Protein AF-A0A383VQ24-F1 (afdb_monomer)

Nearest PDB structures (foldseek):
  3vat-assembly1_A  TM=1.001E+00  e=4.373E-08  Bos taurus
  4njq-assembly1_D  TM=9.611E-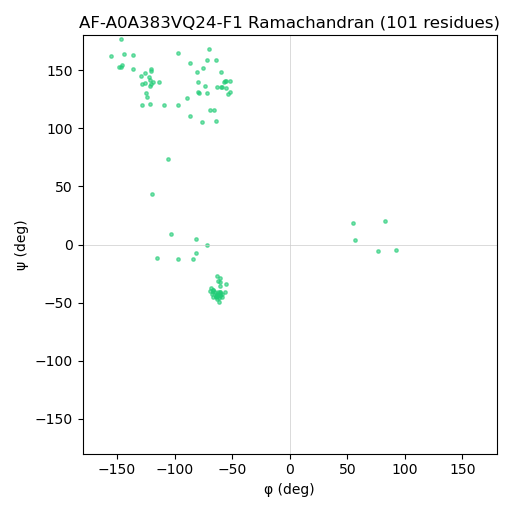01  e=6.654E-07  Pseudomonas aeruginosa PAO1
  4njq-assembly1_C  TM=9.622E-01  e=8.736E-07  Pseudomonas aeruginosa PAO1
  4oid-assembly1_A  TM=9.624E-01  e=2.425E-06  Pseudomonas aeruginosa PAO1
  4oiw-assembly1_A  TM=9.638E-01  e=4.180E-06  Pseudomonas aeruginosa PAO1

Structure (mmCIF, N/CA/C/O backbone):
data_AF-A0A383VQ24-F1
#
_entry.id   AF-A0A383VQ24-F1
#
loop_
_atom_site.group_PDB
_atom_site.id
_atom_site.type_symbol
_atom_site.label_atom_id
_atom_site.label_alt_id
_atom_site.label_comp_id
_atom_site.label_asym_id
_atom_site.label_entity_id
_atom_site.label_seq_id
_atom_site.pdbx_PDB_ins_code
_atom_site.Cartn_x
_atom_site.Cartn_y
_atom_site.Cartn_z
_atom_site.occupancy
_atom_site.B_iso_or_equiv
_atom_site.auth_seq_id
_atom_site.auth_comp_id
_atom_site.auth_asym_id
_atom_site.auth_atom_id
_atom_site.pdbx_PDB_model_num
ATOM 1 N N . MET A 1 1 ? -6.534 22.634 26.081 1.00 40.53 1 MET A N 1
ATOM 2 C CA . MET A 1 1 ? -5.087 22.364 26.203 1.00 40.53 1 MET A CA 1
ATOM 3 C C . MET A 1 1 ? -4.624 21.881 24.847 1.00 40.53 1 MET A C 1
ATOM 5 O O . MET A 1 1 ? -4.815 20.721 24.515 1.00 40.53 1 MET A O 1
ATOM 9 N N . GLU A 1 2 ? -4.174 22.813 24.019 1.00 39.50 2 GLU A N 1
ATOM 10 C CA . GLU A 1 2 ? -3.740 22.555 22.649 1.00 39.50 2 GLU A CA 1
ATOM 11 C C . GLU A 1 2 ? -2.263 22.154 22.718 1.00 39.50 2 GLU A C 1
ATOM 13 O O . GLU A 1 2 ? -1.420 22.949 23.129 1.00 39.50 2 GLU A O 1
ATOM 18 N N . ALA A 1 3 ? -1.961 20.885 22.444 1.00 44.25 3 ALA A N 1
ATOM 19 C CA . ALA A 1 3 ? -0.584 20.419 22.381 1.00 44.25 3 ALA A CA 1
ATOM 20 C C . ALA A 1 3 ? 0.015 20.903 21.057 1.00 44.25 3 ALA A C 1
ATOM 22 O O . ALA A 1 3 ? -0.312 20.385 19.990 1.00 44.25 3 ALA A O 1
ATOM 23 N N . THR A 1 4 ? 0.875 21.914 21.124 1.00 47.28 4 THR A N 1
ATOM 24 C CA . THR A 1 4 ? 1.719 22.332 20.008 1.00 47.28 4 THR A CA 1
ATOM 25 C C . THR A 1 4 ? 2.684 21.194 19.680 1.00 47.28 4 THR A C 1
ATOM 27 O O . THR A 1 4 ? 3.619 20.906 20.426 1.00 47.28 4 THR A O 1
ATOM 30 N N . ALA A 1 5 ? 2.445 20.496 18.569 1.00 55.91 5 ALA A N 1
ATOM 31 C CA . ALA A 1 5 ? 3.411 19.546 18.040 1.00 55.91 5 ALA A CA 1
ATOM 32 C C . ALA A 1 5 ? 4.658 20.329 17.600 1.00 55.91 5 ALA A C 1
ATOM 34 O O . ALA A 1 5 ? 4.583 21.178 16.711 1.00 55.91 5 ALA A O 1
ATOM 35 N N . ALA A 1 6 ? 5.793 20.078 18.255 1.00 50.16 6 ALA A N 1
ATOM 36 C CA . ALA A 1 6 ? 7.078 20.620 17.836 1.00 50.16 6 ALA A CA 1
ATOM 37 C C . ALA A 1 6 ? 7.373 20.194 16.389 1.00 50.16 6 ALA A C 1
ATOM 39 O O . ALA A 1 6 ? 7.102 19.052 16.009 1.00 50.16 6 ALA A O 1
ATOM 40 N N . ALA A 1 7 ? 7.922 21.109 15.585 1.00 58.62 7 ALA A N 1
ATOM 41 C CA . ALA A 1 7 ? 8.374 20.785 14.237 1.00 58.62 7 ALA A CA 1
ATOM 42 C C . ALA A 1 7 ? 9.369 19.609 14.301 1.00 58.62 7 ALA A C 1
ATOM 44 O O . ALA A 1 7 ? 10.243 19.613 15.175 1.00 58.62 7 ALA A O 1
ATOM 45 N N . PRO A 1 8 ? 9.245 18.595 13.426 1.00 64.19 8 PRO A N 1
ATOM 46 C CA . PRO A 1 8 ? 10.164 17.468 13.439 1.00 64.19 8 PRO A CA 1
ATOM 47 C C . PRO A 1 8 ? 11.593 17.971 13.208 1.00 64.19 8 PRO A C 1
ATOM 49 O O . PRO A 1 8 ? 11.829 18.821 12.347 1.00 64.19 8 PRO A O 1
ATOM 52 N N . ALA A 1 9 ? 12.541 17.457 13.994 1.00 70.69 9 ALA A N 1
ATOM 53 C CA . ALA A 1 9 ? 13.958 17.712 13.771 1.00 70.69 9 ALA A CA 1
ATOM 54 C C . ALA A 1 9 ? 14.340 17.296 12.340 1.00 70.69 9 ALA A C 1
ATOM 56 O O . ALA A 1 9 ? 13.842 16.291 11.829 1.00 70.69 9 ALA A O 1
ATOM 57 N N . ALA A 1 10 ? 15.201 18.080 11.685 1.00 76.12 10 ALA A N 1
ATOM 58 C CA . ALA A 1 10 ? 15.692 17.746 10.353 1.00 76.12 10 ALA A CA 1
ATOM 59 C C . ALA A 1 10 ? 16.398 16.380 10.377 1.00 76.12 10 ALA A C 1
ATOM 61 O O . ALA A 1 10 ? 17.185 16.113 11.286 1.00 76.12 10 ALA A O 1
ATOM 62 N N . PHE A 1 11 ? 16.116 15.533 9.382 1.00 80.31 11 PHE A N 1
ATOM 63 C CA . PHE A 1 11 ? 16.777 14.236 9.237 1.00 80.31 11 PHE A CA 1
ATOM 64 C C . PHE A 1 11 ? 18.297 14.410 9.180 1.00 80.31 11 PHE A C 1
ATOM 66 O O . PHE A 1 11 ? 18.804 15.320 8.515 1.00 80.31 11 PHE A O 1
ATOM 73 N N . SER A 1 12 ? 19.032 13.508 9.827 1.00 93.50 12 SER A N 1
ATOM 74 C CA . SER A 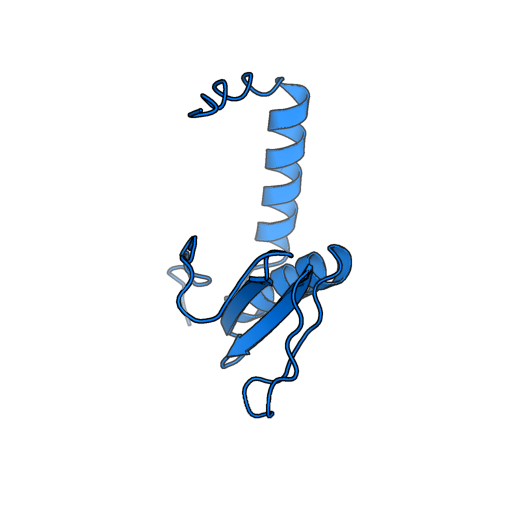1 12 ? 20.467 13.390 9.584 1.00 93.50 12 SER A CA 1
ATOM 75 C C . SER A 1 12 ? 20.727 12.959 8.137 1.00 93.50 12 SER A C 1
ATOM 77 O O . SER A 1 12 ? 19.867 12.383 7.463 1.00 93.50 12 SER A O 1
ATOM 79 N N . LYS A 1 13 ? 21.941 13.221 7.644 1.00 93.88 13 LYS A N 1
ATOM 80 C CA . LYS A 1 13 ? 22.344 12.817 6.291 1.00 93.88 13 LYS A CA 1
ATOM 81 C C . LYS A 1 13 ? 22.180 11.307 6.071 1.00 93.88 13 LYS A C 1
ATOM 83 O O . LYS A 1 13 ? 21.694 10.902 5.018 1.00 93.88 13 LYS A O 1
ATOM 88 N N . ASP A 1 14 ? 22.540 10.504 7.068 1.00 95.75 14 ASP A N 1
ATOM 89 C CA . ASP A 1 14 ? 22.491 9.043 6.979 1.00 95.75 14 ASP A CA 1
ATOM 90 C C . ASP A 1 14 ? 21.044 8.527 6.939 1.00 95.75 14 ASP A C 1
ATOM 92 O O . ASP A 1 14 ? 20.720 7.653 6.135 1.00 95.75 14 ASP A O 1
ATOM 96 N N . GLU A 1 15 ? 20.139 9.117 7.728 1.00 95.50 15 GLU A N 1
ATOM 97 C CA . GLU A 1 15 ? 18.706 8.796 7.673 1.00 95.50 15 GLU A CA 1
ATOM 98 C C . GLU A 1 15 ? 18.088 9.177 6.327 1.00 95.50 15 GLU A C 1
ATOM 100 O O . GLU A 1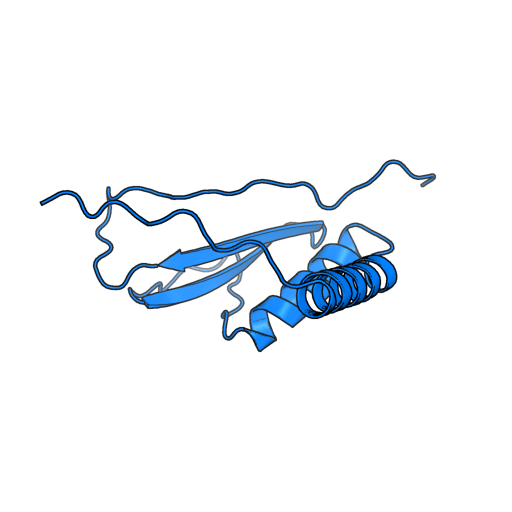 15 ? 17.344 8.388 5.741 1.00 95.50 15 GLU A O 1
ATOM 105 N N . ALA A 1 16 ? 18.411 10.367 5.813 1.00 95.50 16 ALA A N 1
ATOM 106 C CA . ALA A 1 16 ? 17.937 10.816 4.510 1.00 95.50 16 ALA A CA 1
ATOM 107 C C . ALA A 1 16 ? 18.419 9.879 3.391 1.00 95.50 16 ALA A C 1
ATOM 109 O O . ALA A 1 16 ? 17.634 9.491 2.523 1.00 95.50 16 ALA A O 1
ATOM 110 N N . GLN A 1 17 ? 19.685 9.454 3.443 1.00 96.94 17 GLN A N 1
ATOM 111 C CA . GLN A 1 17 ? 20.248 8.500 2.491 1.00 96.94 17 GLN A CA 1
ATOM 112 C C . GLN A 1 17 ? 19.563 7.131 2.588 1.00 96.94 17 GLN A C 1
ATOM 114 O O . GLN A 1 17 ? 19.195 6.567 1.560 1.00 96.94 17 GLN A O 1
ATOM 119 N N . ALA A 1 18 ? 19.321 6.617 3.796 1.00 97.44 18 ALA A N 1
ATOM 120 C CA . ALA A 1 18 ? 18.617 5.351 3.987 1.00 97.44 18 ALA A CA 1
ATOM 121 C C . ALA A 1 18 ? 17.186 5.387 3.419 1.00 97.44 18 ALA A C 1
ATOM 123 O O . ALA A 1 18 ? 16.752 4.433 2.774 1.00 97.44 18 ALA A O 1
ATOM 124 N N . LYS A 1 19 ? 16.459 6.499 3.600 1.00 96.38 19 LYS A N 1
ATOM 125 C CA . LYS A 1 19 ? 15.119 6.688 3.018 1.00 96.38 19 LYS A CA 1
ATOM 126 C C . LYS A 1 19 ? 15.144 6.777 1.496 1.00 96.38 19 LYS A C 1
ATOM 128 O O . LYS A 1 19 ? 14.266 6.213 0.850 1.00 96.38 19 LYS A O 1
ATOM 133 N N . ALA A 1 20 ? 16.143 7.448 0.926 1.00 97.75 20 ALA A N 1
ATOM 134 C CA . ALA A 1 20 ? 16.314 7.505 -0.521 1.00 97.75 20 ALA A CA 1
ATOM 135 C C . ALA A 1 20 ? 16.581 6.111 -1.113 1.00 97.75 20 ALA A C 1
ATOM 137 O O . ALA A 1 20 ? 15.978 5.759 -2.122 1.00 97.75 20 ALA A O 1
ATOM 138 N N . VAL A 1 21 ? 17.420 5.296 -0.466 1.00 98.25 21 VAL A N 1
ATOM 139 C CA . VAL A 1 21 ? 17.688 3.913 -0.898 1.00 98.25 21 VAL A CA 1
ATOM 140 C C . VAL A 1 21 ? 16.420 3.053 -0.834 1.00 98.25 21 VAL A C 1
ATOM 142 O O . VAL A 1 21 ? 16.080 2.421 -1.828 1.00 98.25 21 VAL A O 1
ATOM 145 N N . ASP A 1 22 ? 15.656 3.105 0.262 1.00 97.94 22 ASP A N 1
ATOM 146 C CA . ASP A 1 22 ? 14.385 2.365 0.377 1.00 97.94 22 ASP A CA 1
ATOM 147 C C . ASP A 1 22 ? 13.346 2.787 -0.684 1.00 97.94 22 ASP A C 1
ATOM 149 O O . ASP A 1 22 ? 12.590 1.958 -1.205 1.00 97.94 22 ASP A O 1
ATOM 153 N N . MET A 1 23 ? 13.322 4.076 -1.041 1.00 97.56 23 MET A N 1
ATOM 154 C CA . MET A 1 23 ? 12.490 4.588 -2.131 1.00 97.56 23 MET A CA 1
ATOM 155 C C . MET A 1 23 ? 12.945 4.055 -3.495 1.00 97.56 23 MET A C 1
ATOM 157 O O . MET A 1 23 ? 12.099 3.693 -4.314 1.00 97.56 23 MET A O 1
ATOM 161 N N . LEU A 1 24 ? 14.254 3.978 -3.749 1.00 98.38 24 LEU A N 1
ATOM 162 C CA . LEU A 1 24 ? 14.783 3.373 -4.974 1.00 98.38 24 LEU A CA 1
ATOM 163 C C . LEU A 1 24 ? 14.411 1.891 -5.063 1.00 98.38 24 LEU A C 1
ATOM 165 O O . LEU A 1 24 ? 13.986 1.446 -6.126 1.00 98.38 24 LEU A O 1
ATOM 169 N N . ASP A 1 25 ? 14.481 1.151 -3.955 1.00 98.38 25 ASP A N 1
ATOM 170 C CA . ASP A 1 25 ? 14.052 -0.250 -3.903 1.00 98.38 25 ASP A CA 1
ATOM 171 C C . ASP A 1 25 ? 12.563 -0.396 -4.248 1.00 98.38 25 ASP A C 1
ATOM 173 O O . ASP A 1 25 ? 12.185 -1.285 -5.013 1.00 98.38 25 ASP A O 1
ATOM 177 N N . PHE A 1 26 ? 11.714 0.511 -3.750 1.00 98.38 26 PHE A N 1
ATOM 178 C CA . PHE A 1 26 ? 10.292 0.537 -4.103 1.00 98.38 26 PHE A CA 1
ATOM 179 C C . PHE A 1 26 ? 10.087 0.778 -5.601 1.00 98.38 26 PHE A C 1
ATOM 181 O O . PHE A 1 26 ? 9.343 0.043 -6.247 1.00 98.38 26 PHE A O 1
ATOM 188 N N . ILE A 1 27 ? 10.750 1.793 -6.163 1.00 97.88 27 ILE A N 1
ATOM 189 C CA . ILE A 1 27 ? 10.617 2.165 -7.578 1.00 97.88 27 ILE A CA 1
ATOM 190 C C . ILE A 1 27 ? 11.108 1.033 -8.486 1.00 97.88 27 ILE A C 1
ATOM 192 O O . ILE A 1 27 ? 10.419 0.678 -9.442 1.00 97.88 27 ILE A O 1
ATOM 196 N N . ASN A 1 28 ? 12.247 0.419 -8.159 1.00 98.00 28 ASN A N 1
ATOM 197 C CA . ASN A 1 28 ? 12.817 -0.694 -8.920 1.00 98.00 28 ASN A CA 1
ATOM 198 C C . ASN A 1 28 ? 11.901 -1.926 -8.934 1.00 98.00 28 ASN A C 1
ATOM 200 O O . ASN A 1 28 ? 11.875 -2.655 -9.922 1.00 98.00 28 ASN A O 1
ATOM 204 N N . ALA A 1 29 ? 11.120 -2.143 -7.874 1.00 98.06 29 ALA A N 1
ATOM 205 C CA . ALA A 1 29 ? 10.110 -3.197 -7.812 1.00 98.06 29 ALA A CA 1
ATOM 206 C C . ALA A 1 29 ? 8.776 -2.827 -8.498 1.00 98.06 29 ALA A C 1
ATOM 208 O O . ALA A 1 29 ? 7.910 -3.686 -8.636 1.00 98.06 29 ALA A O 1
ATOM 209 N N . SER A 1 30 ? 8.592 -1.575 -8.940 1.00 97.31 30 SER A N 1
ATOM 210 C CA . SER A 1 30 ? 7.290 -0.992 -9.308 1.00 97.31 30 SER A CA 1
ATOM 211 C C . SER A 1 30 ? 7.200 -0.522 -10.768 1.00 97.31 30 SER A C 1
ATOM 213 O O . SER A 1 30 ? 6.640 0.531 -11.058 1.00 97.31 30 SER A O 1
ATOM 215 N N . TRP A 1 31 ? 7.704 -1.300 -11.730 1.00 95.06 31 TRP A N 1
ATOM 216 C CA . TRP A 1 31 ? 7.778 -0.886 -13.148 1.00 95.06 31 TRP A CA 1
ATOM 217 C C . TRP A 1 31 ? 6.430 -0.831 -13.904 1.00 95.06 31 TRP A C 1
ATOM 219 O O . TRP A 1 31 ? 6.384 -0.478 -15.080 1.00 95.06 31 TRP A O 1
ATOM 229 N N . THR A 1 32 ? 5.314 -1.168 -13.252 1.00 97.38 32 THR A N 1
ATOM 230 C CA . THR A 1 32 ? 3.941 -0.939 -13.749 1.00 97.38 32 THR A CA 1
ATOM 231 C C . THR A 1 32 ? 3.030 -0.577 -12.567 1.00 97.38 32 THR A C 1
ATOM 233 O O . THR A 1 32 ? 3.367 -0.946 -11.437 1.00 97.38 32 THR A O 1
ATOM 236 N N . PRO A 1 33 ? 1.826 -0.014 -12.795 1.00 97.81 33 PRO A N 1
ATOM 237 C CA . PRO A 1 33 ? 0.861 0.226 -11.716 1.00 97.81 33 PRO A CA 1
ATOM 238 C C . PRO A 1 33 ? 0.509 -1.039 -10.915 1.00 97.81 33 PRO A C 1
ATOM 240 O O . PRO A 1 33 ? 0.304 -0.974 -9.706 1.00 97.81 33 PRO A O 1
ATOM 243 N N . TYR A 1 34 ? 0.475 -2.203 -11.574 1.00 98.12 34 TYR A N 1
ATOM 244 C CA . TYR A 1 34 ? 0.197 -3.489 -10.928 1.00 98.12 34 TYR A CA 1
ATOM 245 C C . TYR A 1 34 ? 1.320 -3.914 -9.978 1.00 98.12 34 TYR A C 1
ATOM 247 O O . TYR A 1 34 ? 1.065 -4.358 -8.861 1.00 98.12 34 TYR A O 1
ATOM 255 N N . HIS A 1 35 ? 2.569 -3.734 -10.411 1.00 98.44 35 HIS A N 1
ATOM 256 C CA . HIS A 1 35 ? 3.750 -4.026 -9.599 1.00 98.44 35 HIS A CA 1
ATOM 257 C C . HIS A 1 35 ? 3.878 -3.038 -8.427 1.00 98.44 35 HIS A C 1
ATOM 259 O O . HIS A 1 35 ? 4.156 -3.462 -7.310 1.00 98.44 35 HIS A O 1
ATOM 265 N N . ALA A 1 36 ? 3.543 -1.758 -8.637 1.00 98.38 36 ALA A N 1
ATOM 266 C CA . ALA A 1 36 ? 3.476 -0.760 -7.569 1.00 98.38 36 ALA A CA 1
ATOM 267 C C . ALA A 1 36 ? 2.477 -1.147 -6.467 1.00 98.38 36 ALA A C 1
ATOM 269 O O . ALA A 1 36 ? 2.791 -1.088 -5.278 1.00 98.38 36 ALA A O 1
ATOM 270 N N . VAL A 1 37 ? 1.276 -1.600 -6.845 1.00 98.56 37 VAL A N 1
ATOM 271 C CA . VAL A 1 37 ? 0.279 -2.094 -5.884 1.00 98.56 37 VAL A CA 1
ATOM 272 C C . VAL A 1 37 ? 0.736 -3.380 -5.200 1.00 98.56 37 VAL A C 1
ATOM 274 O O . VAL A 1 37 ? 0.508 -3.530 -3.999 1.00 98.56 37 VAL A O 1
ATOM 277 N N . ALA A 1 38 ? 1.383 -4.300 -5.918 1.00 98.50 38 ALA A N 1
ATOM 278 C CA . ALA A 1 38 ? 1.894 -5.542 -5.341 1.00 98.50 38 ALA A CA 1
ATOM 279 C C . ALA A 1 38 ? 2.991 -5.286 -4.290 1.00 98.50 38 ALA A C 1
ATOM 281 O O . ALA A 1 38 ? 2.933 -5.841 -3.187 1.00 98.50 38 ALA A O 1
ATOM 282 N N . GLU A 1 39 ? 3.944 -4.400 -4.586 1.00 98.56 39 GLU A N 1
ATOM 283 C CA . GLU A 1 39 ? 5.003 -4.017 -3.648 1.00 98.56 39 GLU A CA 1
ATOM 284 C C . GLU A 1 39 ? 4.429 -3.252 -2.446 1.00 98.56 39 GLU A C 1
ATOM 286 O O . GLU A 1 39 ? 4.719 -3.589 -1.295 1.00 98.56 39 GLU A O 1
ATOM 291 N N . ALA A 1 40 ? 3.526 -2.292 -2.676 1.00 98.44 40 ALA A N 1
ATOM 292 C CA . ALA A 1 40 ? 2.840 -1.578 -1.598 1.00 98.44 40 ALA A CA 1
ATOM 293 C C . ALA A 1 40 ? 2.050 -2.533 -0.687 1.00 98.44 40 ALA A C 1
ATOM 295 O O . ALA A 1 40 ? 2.135 -2.433 0.537 1.00 98.44 40 ALA A O 1
ATOM 296 N N . SER A 1 41 ? 1.341 -3.507 -1.264 1.00 98.50 41 SER A N 1
ATOM 297 C CA . SER A 1 41 ? 0.618 -4.544 -0.515 1.00 98.50 41 SER A CA 1
ATOM 298 C C . SER A 1 41 ? 1.568 -5.378 0.345 1.00 98.50 41 SER A C 1
ATOM 300 O O . SER A 1 41 ? 1.288 -5.628 1.516 1.00 98.50 41 SER A O 1
ATOM 302 N N . THR A 1 42 ? 2.724 -5.763 -0.201 1.00 98.44 42 THR A N 1
ATOM 303 C CA . THR A 1 42 ? 3.757 -6.515 0.526 1.00 98.44 42 THR A CA 1
ATOM 304 C C . THR A 1 42 ? 4.290 -5.724 1.717 1.00 98.44 42 THR A C 1
ATOM 306 O O . THR A 1 42 ? 4.378 -6.256 2.827 1.00 98.44 42 THR A O 1
ATOM 309 N N . ARG A 1 43 ? 4.598 -4.438 1.527 1.00 98.56 43 ARG A N 1
ATOM 310 C CA . ARG A 1 43 ? 5.056 -3.551 2.606 1.00 98.56 43 ARG A CA 1
ATOM 311 C C . ARG A 1 43 ? 3.977 -3.332 3.670 1.00 98.56 43 ARG A C 1
ATOM 313 O O . ARG A 1 43 ? 4.286 -3.384 4.858 1.00 98.56 43 ARG A O 1
ATOM 320 N N . LEU A 1 44 ? 2.715 -3.167 3.272 1.00 98.62 44 LEU A N 1
ATOM 321 C CA . LEU A 1 44 ? 1.582 -3.038 4.196 1.00 98.62 44 LEU A CA 1
ATOM 322 C C . LEU A 1 44 ? 1.382 -4.303 5.038 1.00 98.62 44 LEU A C 1
ATOM 324 O O . LEU A 1 44 ? 1.236 -4.204 6.257 1.00 98.62 44 LEU A O 1
ATOM 328 N N . MET A 1 45 ? 1.446 -5.488 4.426 1.00 98.44 45 MET A N 1
ATOM 329 C CA . MET A 1 45 ? 1.380 -6.759 5.155 1.00 98.44 45 MET A CA 1
ATOM 330 C C . MET A 1 45 ? 2.530 -6.890 6.163 1.00 98.44 45 MET A C 1
ATOM 332 O O . MET A 1 45 ? 2.286 -7.219 7.323 1.00 98.44 45 MET A O 1
ATOM 336 N N . LYS A 1 46 ? 3.767 -6.545 5.772 1.00 98.31 46 LYS A N 1
ATOM 337 C CA . LYS A 1 46 ? 4.925 -6.502 6.689 1.00 98.31 46 LYS A CA 1
ATOM 338 C C . LYS A 1 46 ? 4.729 -5.506 7.842 1.00 98.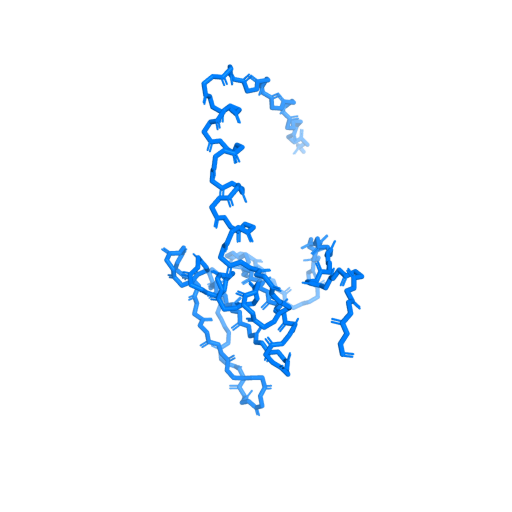31 46 LYS A C 1
ATOM 340 O O . LYS A 1 46 ? 5.198 -5.756 8.947 1.00 98.31 46 LYS A O 1
ATOM 345 N N . ALA A 1 47 ? 4.005 -4.408 7.615 1.00 98.12 47 ALA A N 1
ATOM 346 C CA . ALA A 1 47 ? 3.654 -3.411 8.631 1.00 98.12 47 ALA A CA 1
ATOM 347 C C . ALA A 1 47 ? 2.439 -3.799 9.511 1.00 98.12 47 ALA A C 1
ATOM 349 O O . ALA A 1 47 ? 1.991 -3.003 10.350 1.00 98.12 47 ALA A O 1
ATOM 350 N N . GLY A 1 48 ? 1.900 -5.011 9.331 1.00 98.19 48 GLY A N 1
ATOM 351 C CA . GLY A 1 48 ? 0.795 -5.558 10.117 1.00 98.19 48 GLY A 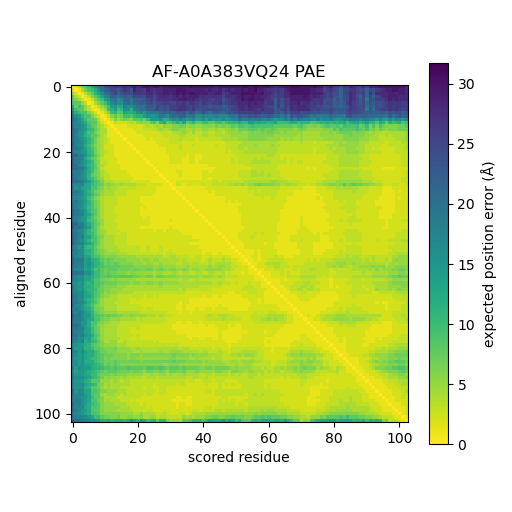CA 1
ATOM 352 C C . GLY A 1 48 ? -0.594 -5.120 9.652 1.00 98.19 48 GLY A C 1
ATOM 353 O O . GLY A 1 48 ? -1.535 -5.166 10.442 1.00 98.19 48 GLY A O 1
ATOM 354 N N . PHE A 1 49 ? -0.741 -4.662 8.407 1.00 98.50 49 PHE A N 1
ATOM 355 C CA . PHE A 1 49 ? -2.059 -4.428 7.823 1.00 98.50 49 PHE A CA 1
ATOM 356 C C . PHE A 1 49 ? -2.684 -5.741 7.349 1.00 98.50 49 PHE A C 1
ATOM 358 O O . PHE A 1 49 ? -2.030 -6.580 6.731 1.00 98.50 49 PHE A O 1
ATOM 365 N N . GLN A 1 50 ? -3.984 -5.883 7.583 1.00 98.06 50 GLN A N 1
ATOM 366 C CA . GLN A 1 50 ? -4.780 -6.996 7.089 1.00 98.06 50 GLN A CA 1
ATOM 367 C C . GLN A 1 50 ? -5.357 -6.669 5.705 1.00 98.06 50 GLN A C 1
ATOM 369 O O . GLN A 1 50 ? -6.049 -5.663 5.539 1.00 98.06 50 GLN A O 1
ATOM 374 N N . HIS A 1 51 ? -5.120 -7.543 4.724 1.00 97.69 51 HIS A N 1
ATOM 375 C CA . HIS A 1 51 ? -5.800 -7.460 3.432 1.00 97.69 51 HIS A CA 1
ATOM 376 C C . HIS A 1 51 ? -7.272 -7.865 3.591 1.00 97.69 51 HIS A C 1
ATOM 378 O O . HIS A 1 51 ? -7.571 -8.912 4.172 1.00 97.69 51 HIS A O 1
ATOM 384 N N . ILE A 1 52 ? -8.186 -7.044 3.080 1.00 97.94 52 ILE A N 1
ATOM 385 C CA . ILE A 1 52 ? -9.627 -7.314 3.062 1.00 97.94 52 ILE A CA 1
ATOM 386 C C . ILE A 1 52 ? -10.142 -7.277 1.624 1.00 97.94 52 ILE A C 1
ATOM 388 O O . ILE A 1 52 ? -9.680 -6.475 0.811 1.00 97.94 52 ILE 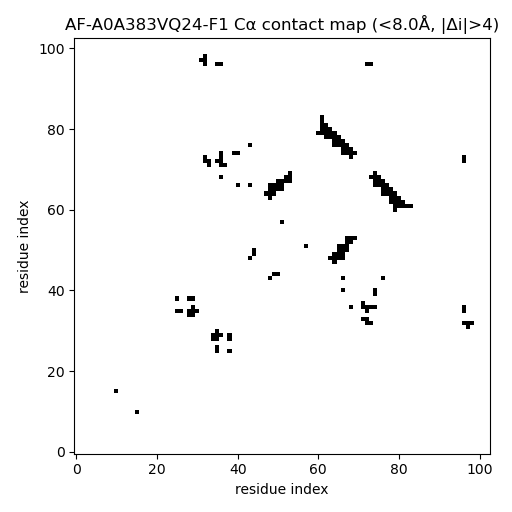A O 1
ATOM 392 N N . ALA A 1 53 ? -11.105 -8.142 1.298 1.00 96.06 53 ALA A N 1
ATOM 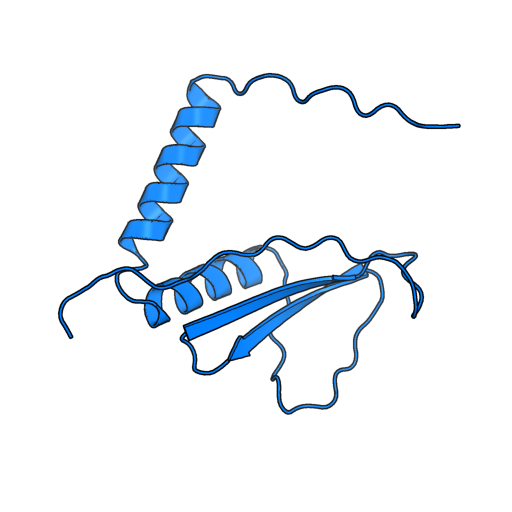393 C CA . ALA A 1 53 ? -11.719 -8.126 -0.020 1.00 96.06 53 ALA A CA 1
ATOM 394 C C . ALA A 1 53 ? -12.765 -7.012 -0.092 1.00 96.06 53 ALA A C 1
ATOM 396 O O . ALA A 1 53 ? -13.634 -6.883 0.770 1.00 96.06 53 ALA A O 1
ATOM 397 N N . GLU A 1 54 ? -12.706 -6.215 -1.150 1.00 95.50 54 GLU A N 1
ATOM 398 C CA . GLU A 1 54 ? -13.597 -5.069 -1.320 1.00 95.50 54 GLU A CA 1
ATOM 399 C C . GLU A 1 54 ? -15.082 -5.453 -1.436 1.00 95.50 54 GLU A C 1
ATOM 401 O O . GLU A 1 54 ? -15.959 -4.671 -1.086 1.00 95.50 54 GLU A O 1
ATOM 406 N N . LYS A 1 55 ? -15.365 -6.664 -1.924 1.00 95.19 55 LYS A N 1
ATOM 407 C CA . LYS A 1 55 ? -16.729 -7.166 -2.138 1.00 95.19 55 LYS A CA 1
ATOM 408 C C . LYS A 1 55 ? -17.362 -7.775 -0.884 1.00 95.19 55 LYS A C 1
ATOM 410 O O . LYS A 1 55 ? -18.562 -8.038 -0.891 1.00 95.19 55 LYS A O 1
ATOM 415 N N . ASP A 1 56 ? -16.574 -8.015 0.159 1.00 95.62 56 ASP A N 1
ATOM 416 C CA . ASP A 1 56 ? -17.048 -8.686 1.364 1.00 95.62 56 ASP A CA 1
ATOM 417 C C . ASP A 1 56 ? -17.665 -7.693 2.351 1.00 95.62 56 ASP A C 1
ATOM 419 O O . ASP A 1 56 ? -17.311 -6.515 2.398 1.00 95.62 56 ASP A O 1
ATOM 423 N N . ALA A 1 57 ? -18.549 -8.186 3.219 1.00 96.12 57 ALA A N 1
ATOM 424 C CA . ALA A 1 57 ? -18.999 -7.414 4.370 1.00 96.12 57 ALA A CA 1
ATOM 425 C C . ALA A 1 57 ? -17.847 -7.250 5.377 1.00 96.12 57 ALA A C 1
ATOM 427 O O . ALA A 1 57 ? -17.368 -8.223 5.969 1.00 96.12 57 ALA A O 1
ATOM 428 N N . TRP A 1 58 ? -17.402 -6.013 5.591 1.00 96.62 58 TRP A N 1
ATOM 429 C CA . TRP A 1 58 ? -16.249 -5.738 6.444 1.00 96.62 58 TRP A CA 1
ATOM 430 C C . TRP A 1 58 ? -16.594 -5.792 7.936 1.00 96.62 58 TRP A C 1
ATOM 432 O O . TRP A 1 58 ? -17.511 -5.127 8.413 1.00 96.62 58 TRP A O 1
ATOM 442 N N . LYS A 1 59 ? -15.791 -6.540 8.702 1.00 94.12 59 LYS A N 1
ATOM 443 C CA . LYS A 1 59 ? -15.834 -6.585 10.174 1.00 94.12 59 LYS A CA 1
ATOM 444 C C . LYS A 1 59 ? -14.651 -5.812 10.753 1.00 94.12 59 LYS A C 1
ATOM 446 O O . LYS A 1 59 ? -13.670 -6.399 11.209 1.00 94.12 59 LYS A O 1
ATOM 451 N N . LEU A 1 60 ? -14.734 -4.488 10.677 1.00 95.00 60 LEU A N 1
ATOM 452 C CA . LEU A 1 60 ? -13.675 -3.578 11.111 1.00 95.00 60 LEU A CA 1
ATOM 453 C C . LEU A 1 60 ? -13.691 -3.370 12.632 1.00 95.00 60 LEU A C 1
ATOM 455 O O . LEU A 1 60 ? -14.752 -3.397 13.255 1.00 95.00 60 LEU A O 1
ATOM 459 N N . LYS A 1 61 ? -12.518 -3.140 13.231 1.00 94.94 61 LYS A N 1
ATOM 460 C CA . LYS A 1 61 ? -12.369 -2.883 14.671 1.00 94.94 61 LYS A CA 1
ATOM 461 C C . LYS A 1 61 ? -11.546 -1.615 14.935 1.00 94.94 61 LYS A C 1
ATOM 463 O O . LYS A 1 61 ? -10.583 -1.375 14.201 1.00 94.94 61 LYS A O 1
ATOM 468 N N . PRO A 1 62 ? -11.859 -0.841 15.992 1.00 95.56 62 PRO A N 1
ATOM 469 C CA . PRO A 1 62 ? -10.954 0.185 16.507 1.00 95.56 62 PRO A CA 1
ATOM 470 C C . PRO A 1 62 ? -9.557 -0.385 16.774 1.00 95.56 62 PRO A C 1
ATOM 472 O O . PRO A 1 62 ? -9.416 -1.534 17.193 1.00 95.56 62 PRO A O 1
ATOM 475 N N . GLY A 1 63 ? -8.523 0.391 16.454 1.00 95.75 63 GLY A N 1
ATOM 476 C CA . GLY A 1 63 ? -7.125 -0.048 16.492 1.00 95.75 63 GLY A CA 1
ATOM 477 C C . GLY A 1 63 ? -6.690 -0.932 15.315 1.00 95.75 63 GLY A C 1
ATOM 478 O O . GLY A 1 63 ? -5.508 -1.257 15.211 1.00 95.75 63 GLY A O 1
ATOM 479 N N . GLY A 1 64 ? -7.608 -1.329 14.429 1.00 96.94 64 GLY A N 1
ATOM 480 C CA . GLY A 1 64 ? -7.308 -2.182 13.282 1.00 96.94 64 GLY A CA 1
ATOM 481 C C . GLY A 1 64 ? -6.582 -1.451 12.148 1.00 96.94 64 GLY A C 1
ATOM 482 O O . GLY A 1 64 ? -6.749 -0.245 11.948 1.00 96.94 64 GLY A O 1
ATOM 483 N N . LYS A 1 65 ? -5.788 -2.207 11.384 1.00 98.31 65 LYS A N 1
ATOM 484 C CA . LYS A 1 65 ? -5.061 -1.752 10.192 1.00 98.31 65 LYS A CA 1
ATOM 485 C C . LYS A 1 65 ? -5.498 -2.598 9.005 1.00 98.31 65 LYS A C 1
ATOM 487 O O . LYS A 1 65 ? -5.327 -3.816 9.039 1.00 98.31 65 LYS A O 1
ATOM 492 N N . TYR A 1 66 ? -6.044 -1.975 7.971 1.00 98.50 66 TYR A N 1
ATOM 493 C CA . TYR A 1 66 ? -6.640 -2.689 6.846 1.00 98.50 66 TYR A CA 1
ATOM 494 C C . TYR A 1 66 ? -6.239 -2.066 5.518 1.00 98.50 66 TYR A C 1
ATOM 496 O O . TYR A 1 66 ? -5.994 -0.862 5.431 1.00 98.50 66 TYR A O 1
ATOM 504 N N . PHE A 1 67 ? -6.194 -2.878 4.471 1.00 98.56 67 PHE A N 1
ATOM 505 C CA . PHE A 1 67 ? -6.082 -2.380 3.109 1.00 98.56 67 PHE A CA 1
ATOM 506 C C . PHE A 1 67 ? -6.849 -3.271 2.139 1.00 98.56 67 PHE A C 1
ATOM 508 O O . PHE A 1 67 ? -7.028 -4.464 2.382 1.00 98.56 67 PHE A O 1
ATOM 515 N N . PHE A 1 68 ? -7.275 -2.693 1.026 1.00 98.38 68 PHE A N 1
ATOM 516 C CA . PHE A 1 68 ? -7.829 -3.425 -0.105 1.00 98.38 68 PHE A CA 1
ATOM 517 C C . PHE A 1 68 ? -7.246 -2.885 -1.408 1.00 98.38 68 PHE A C 1
ATOM 519 O O . PHE A 1 68 ? -6.683 -1.786 -1.461 1.00 98.38 68 PHE A O 1
ATOM 526 N N . THR A 1 69 ? -7.391 -3.668 -2.471 1.00 98.19 69 THR A N 1
ATOM 527 C CA . THR A 1 69 ? -7.007 -3.266 -3.824 1.00 98.19 69 THR A CA 1
ATOM 528 C C . THR A 1 69 ? -8.216 -3.305 -4.748 1.00 98.19 69 THR A C 1
ATOM 530 O O . THR A 1 69 ? -9.129 -4.112 -4.566 1.00 98.19 69 THR A O 1
ATOM 533 N N . ARG A 1 70 ? -8.220 -2.435 -5.759 1.00 97.38 70 ARG A N 1
ATOM 534 C CA . ARG A 1 70 ? -9.218 -2.425 -6.833 1.00 97.38 70 ARG A CA 1
ATOM 535 C C . ARG A 1 70 ? -8.506 -2.511 -8.174 1.00 97.38 70 ARG A C 1
ATOM 537 O O . ARG A 1 70 ? -7.545 -1.783 -8.421 1.00 97.38 70 ARG A O 1
ATOM 544 N N . ASN A 1 71 ? -8.965 -3.434 -9.021 1.00 96.06 71 ASN A N 1
ATOM 545 C CA . ASN A 1 71 ? -8.383 -3.719 -10.339 1.00 96.06 71 ASN A CA 1
ATOM 546 C C . ASN A 1 71 ? -6.874 -4.051 -10.314 1.00 96.06 71 ASN A C 1
ATOM 548 O O . ASN A 1 71 ? -6.190 -3.911 -11.322 1.00 96.06 71 ASN A O 1
ATOM 552 N N . MET A 1 72 ? -6.332 -4.425 -9.148 1.00 94.88 72 MET A N 1
ATOM 553 C CA . MET A 1 72 ? -4.894 -4.624 -8.908 1.00 94.88 72 MET A CA 1
ATOM 554 C C . MET A 1 72 ? -4.003 -3.404 -9.220 1.00 94.88 72 MET A C 1
ATOM 556 O O . MET A 1 72 ? -2.790 -3.510 -9.108 1.00 94.88 72 MET A O 1
ATOM 560 N N . SER A 1 73 ? -4.571 -2.255 -9.594 1.00 96.94 73 SER A N 1
ATOM 561 C CA . SER A 1 73 ? -3.845 -1.039 -9.987 1.00 96.94 73 SER A CA 1
ATOM 562 C C . SER A 1 73 ? -4.080 0.132 -9.031 1.00 96.94 73 SER A C 1
ATOM 564 O O . SER A 1 73 ? -3.355 1.120 -9.084 1.00 96.94 73 SER A O 1
ATOM 566 N N . THR A 1 74 ? -5.060 0.020 -8.134 1.00 98.25 74 THR A N 1
ATOM 567 C CA . THR A 1 74 ? -5.327 0.976 -7.054 1.00 98.25 74 THR A CA 1
ATOM 568 C C . THR A 1 74 ? -5.255 0.266 -5.710 1.00 98.25 74 THR A C 1
ATOM 570 O O . THR A 1 74 ? -5.739 -0.859 -5.571 1.00 98.25 74 THR A O 1
ATOM 573 N N . ILE A 1 75 ? -4.694 0.945 -4.711 1.00 98.44 75 ILE A N 1
ATOM 574 C CA . ILE A 1 75 ? -4.604 0.469 -3.332 1.00 98.44 75 ILE A CA 1
ATOM 575 C C . ILE A 1 75 ? -5.138 1.531 -2.375 1.00 98.44 75 ILE A C 1
ATOM 577 O O . ILE A 1 75 ? -4.865 2.718 -2.540 1.00 98.44 75 ILE A O 1
ATOM 581 N N . VAL A 1 76 ? -5.902 1.097 -1.376 1.00 98.38 76 VAL A N 1
ATOM 582 C CA . VAL A 1 76 ? -6.399 1.947 -0.292 1.00 98.38 76 VAL A CA 1
ATOM 583 C C . VAL A 1 76 ? -6.037 1.277 1.022 1.00 98.38 76 VAL A C 1
ATOM 585 O O . VAL A 1 76 ? -6.458 0.151 1.281 1.00 98.38 76 VAL A O 1
ATOM 588 N N . ALA A 1 77 ? -5.261 1.972 1.849 1.00 98.38 77 ALA A N 1
ATOM 589 C CA . ALA A 1 77 ? -4.859 1.516 3.173 1.00 98.38 77 A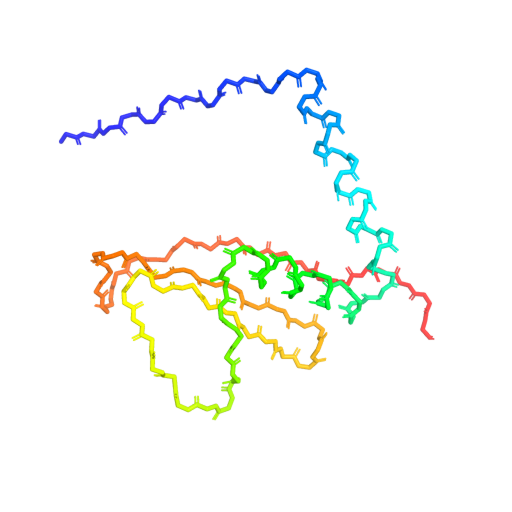LA A CA 1
ATOM 590 C C . ALA A 1 77 ? -5.337 2.510 4.230 1.00 98.38 77 ALA A C 1
ATOM 592 O O . ALA A 1 77 ? -5.242 3.721 4.041 1.00 98.38 77 ALA A O 1
ATOM 593 N N . PHE A 1 78 ? -5.849 2.000 5.345 1.00 98.06 78 PHE A N 1
ATOM 594 C CA . PHE A 1 78 ? -6.364 2.824 6.429 1.00 98.06 78 PHE A CA 1
ATOM 595 C C . PHE A 1 78 ? -6.157 2.163 7.791 1.00 98.06 78 PHE A C 1
ATOM 597 O O . PHE A 1 78 ? -6.107 0.939 7.937 1.00 98.06 78 PHE A O 1
ATOM 604 N N . THR A 1 79 ? -6.048 3.004 8.813 1.00 97.81 79 THR A N 1
ATOM 605 C CA . THR A 1 79 ? -5.966 2.597 10.216 1.00 97.81 79 THR A CA 1
ATOM 606 C C . THR A 1 79 ? -7.115 3.225 10.980 1.00 97.81 79 THR A C 1
ATOM 608 O O . THR A 1 79 ? -7.389 4.412 10.806 1.00 97.81 79 THR A O 1
ATOM 611 N N . ILE A 1 80 ? -7.762 2.460 11.848 1.00 97.25 80 ILE A N 1
ATOM 612 C CA . ILE A 1 80 ? -8.862 2.953 12.675 1.00 97.25 80 ILE A CA 1
ATOM 613 C C . ILE A 1 80 ? -8.291 3.317 14.041 1.00 97.25 80 ILE A C 1
ATOM 615 O O . ILE A 1 80 ? -7.728 2.465 14.725 1.00 97.25 80 ILE A O 1
ATOM 619 N N . GLY A 1 81 ? -8.423 4.579 14.450 1.00 95.81 81 GLY A N 1
ATOM 620 C CA . GLY A 1 81 ? -7.983 5.018 15.776 1.00 95.81 81 GLY A CA 1
ATOM 621 C C . GLY A 1 81 ? -8.699 4.252 16.894 1.00 95.81 81 GLY A C 1
ATOM 622 O O . GLY A 1 81 ? -9.861 3.880 16.752 1.00 95.81 81 GLY A O 1
ATOM 623 N N . GLN A 1 82 ? -8.027 4.035 18.026 1.00 95.94 82 GLN A N 1
ATOM 624 C CA . GLN A 1 82 ? -8.605 3.297 19.164 1.00 95.94 82 GLN A CA 1
ATOM 625 C C . GLN A 1 82 ? -9.874 3.955 19.733 1.00 95.94 82 GLN A C 1
ATOM 627 O O . GLN A 1 82 ? -10.747 3.276 20.259 1.00 95.94 82 GLN A O 1
ATOM 632 N N . GLN A 1 83 ? -9.980 5.279 19.607 1.00 95.00 83 GLN A N 1
ATOM 633 C CA . GLN A 1 83 ? -11.111 6.082 20.082 1.00 95.00 83 GLN A CA 1
ATOM 634 C C . GLN A 1 83 ? -12.051 6.512 18.947 1.00 95.00 83 GLN A C 1
ATOM 636 O O . GLN A 1 83 ? -12.915 7.361 19.150 1.00 95.00 83 GLN A O 1
ATOM 641 N N . TYR A 1 84 ? -11.865 5.975 17.737 1.00 95.06 84 TYR A N 1
ATOM 642 C CA . TYR A 1 84 ? -12.695 6.342 16.598 1.00 95.06 84 TYR A CA 1
ATOM 643 C C . TYR A 1 84 ? -14.156 5.948 16.841 1.00 95.06 84 TYR A C 1
ATOM 645 O O . TYR A 1 84 ? -14.450 4.827 17.258 1.00 95.06 84 TYR A O 1
ATOM 653 N N . GLN A 1 85 ? -15.066 6.865 16.520 1.00 94.06 85 GLN A N 1
ATOM 654 C CA . GLN A 1 85 ? -16.506 6.633 16.501 1.00 94.06 85 GLN A CA 1
ATOM 655 C C . GLN A 1 85 ? -17.060 7.019 15.123 1.00 94.06 85 GLN A C 1
ATOM 657 O O . GLN A 1 85 ? -16.529 7.948 14.502 1.00 94.06 85 GLN A O 1
ATOM 662 N N . PRO A 1 86 ? -18.110 6.338 14.624 1.00 93.50 86 PRO A N 1
ATOM 663 C CA . PRO A 1 86 ? -18.772 6.729 13.382 1.00 93.50 86 PRO A CA 1
ATOM 664 C C . PRO A 1 86 ? -19.163 8.214 13.394 1.00 93.50 86 PRO A C 1
ATOM 666 O O . PRO A 1 86 ? -19.746 8.695 14.361 1.00 93.50 86 PRO A O 1
ATOM 669 N N . GLY A 1 87 ? -18.820 8.936 12.323 1.00 93.38 87 GLY A N 1
ATOM 670 C CA . GLY A 1 87 ? -18.973 10.396 12.238 1.00 93.38 87 GLY A CA 1
ATOM 671 C C . GLY A 1 87 ? -17.734 11.197 12.665 1.00 93.38 87 GLY A C 1
ATOM 672 O O . GLY A 1 87 ? -17.723 12.416 12.519 1.00 93.38 87 GLY A O 1
ATOM 673 N N . GLY A 1 88 ? -16.681 10.534 13.154 1.00 92.50 88 GLY A N 1
ATOM 674 C CA . GLY A 1 88 ? -15.389 11.158 13.443 1.00 92.50 88 GLY A CA 1
ATOM 675 C C . GLY A 1 88 ? -14.605 11.586 12.189 1.00 92.50 88 GLY A C 1
ATOM 676 O O . GLY A 1 88 ? -14.946 11.190 11.070 1.00 92.50 88 GLY A O 1
ATOM 677 N N . PRO A 1 89 ? -13.530 12.379 12.361 1.00 94.94 89 PRO A N 1
ATOM 678 C CA . PRO A 1 89 ? -12.740 12.918 11.257 1.00 94.94 89 PRO A CA 1
ATOM 679 C C . PRO A 1 89 ? -11.880 11.853 10.562 1.00 94.94 89 PRO A C 1
ATOM 681 O O . PRO A 1 89 ? -11.520 10.832 11.150 1.00 94.94 89 PRO A O 1
ATOM 684 N N . PHE A 1 90 ? -11.490 12.150 9.321 1.00 95.69 90 PHE A N 1
ATOM 685 C CA . PHE A 1 90 ? -10.529 11.371 8.541 1.00 95.69 90 PHE A CA 1
ATOM 686 C C . PHE A 1 90 ? -9.311 12.226 8.190 1.00 95.69 90 PHE A C 1
ATOM 688 O O . PHE A 1 90 ? -9.450 13.385 7.804 1.00 95.69 90 PHE A O 1
ATOM 695 N N . TYR A 1 91 ? -8.126 11.622 8.261 1.00 96.62 91 TYR A N 1
ATOM 696 C CA . TYR A 1 91 ? -6.887 12.184 7.726 1.00 96.62 91 TYR A CA 1
ATOM 697 C C . TYR A 1 91 ? -6.501 11.369 6.497 1.00 96.62 91 TYR A C 1
ATOM 699 O O . TYR A 1 91 ? -6.335 10.153 6.594 1.00 96.62 91 TYR A O 1
ATOM 707 N N . MET A 1 92 ? -6.409 12.021 5.339 1.00 97.00 92 MET A N 1
ATOM 708 C CA . MET A 1 92 ? -6.220 11.343 4.056 1.00 97.00 92 MET A CA 1
ATOM 709 C C . MET A 1 92 ? -5.009 11.901 3.318 1.00 97.00 92 MET A C 1
ATOM 711 O O . MET A 1 92 ? -4.801 13.112 3.276 1.00 97.00 92 MET A O 1
ATOM 715 N N . ILE A 1 93 ? -4.242 11.000 2.709 1.00 98.31 93 ILE A N 1
ATOM 716 C CA . ILE A 1 93 ? -3.156 11.315 1.781 1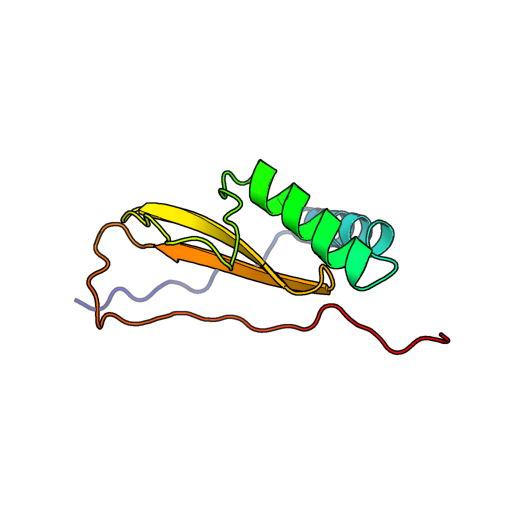.00 98.31 93 ILE A CA 1
ATOM 717 C C . ILE A 1 93 ? -3.465 10.569 0.485 1.00 98.31 93 ILE A C 1
ATOM 719 O O . ILE A 1 93 ? -3.712 9.363 0.512 1.00 98.31 93 ILE A O 1
ATOM 723 N N . GLY A 1 94 ? -3.482 11.295 -0.631 1.00 97.19 94 GLY A N 1
ATOM 724 C CA . GLY A 1 94 ? -3.727 10.746 -1.961 1.00 97.19 94 GLY A CA 1
ATOM 725 C C . GLY A 1 94 ? -2.490 10.860 -2.846 1.00 97.19 94 GLY A C 1
ATOM 726 O O . GLY A 1 94 ? -1.803 11.878 -2.826 1.00 97.19 94 GLY A O 1
ATOM 727 N N . ALA A 1 95 ? -2.235 9.815 -3.630 1.00 97.69 95 ALA A N 1
ATOM 728 C CA . ALA A 1 95 ? -1.228 9.758 -4.686 1.00 97.69 95 ALA A CA 1
ATOM 729 C C . ALA A 1 95 ? -1.749 8.853 -5.819 1.00 97.69 95 ALA A C 1
ATOM 731 O O . ALA A 1 95 ? -2.828 8.269 -5.698 1.00 97.69 95 ALA A O 1
ATOM 732 N N . HIS A 1 96 ? -0.994 8.727 -6.909 1.00 97.88 96 HIS A N 1
ATOM 733 C CA . HIS A 1 96 ? -1.330 7.849 -8.030 1.00 97.88 96 HIS A CA 1
ATOM 734 C C . HIS A 1 96 ? -0.223 6.806 -8.258 1.00 97.88 96 HIS A C 1
ATOM 736 O O . HIS A 1 96 ? 0.932 7.027 -7.902 1.00 97.88 96 HIS A O 1
ATOM 742 N N . THR A 1 97 ? -0.596 5.638 -8.787 1.00 97.56 97 THR A N 1
ATOM 743 C CA . THR A 1 97 ? 0.296 4.474 -8.984 1.00 97.56 97 THR A CA 1
ATOM 744 C C . THR A 1 97 ? 0.864 4.384 -10.396 1.00 97.56 97 THR A C 1
ATOM 746 O O . THR A 1 97 ? 1.750 3.573 -10.658 1.00 97.56 97 THR A O 1
ATOM 749 N N . ASP A 1 98 ? 0.330 5.164 -11.329 1.00 96.75 98 ASP A N 1
ATOM 750 C CA . ASP A 1 98 ? 0.710 5.162 -12.728 1.00 96.75 98 ASP A CA 1
ATOM 751 C C . ASP A 1 98 ? 1.715 6.258 -13.069 1.00 96.75 98 ASP A C 1
ATOM 753 O O . ASP A 1 98 ? 1.968 7.199 -12.321 1.00 96.75 98 ASP A O 1
ATOM 757 N N . SER A 1 99 ? 2.334 6.107 -14.228 1.00 96.31 99 SER A N 1
ATOM 758 C CA . SER A 1 99 ? 3.228 7.089 -14.821 1.00 96.31 99 SER A CA 1
ATOM 759 C C . SER A 1 99 ? 3.079 7.005 -16.339 1.00 96.31 99 SER A C 1
ATOM 761 O O . SER A 1 99 ? 2.727 5.933 -16.847 1.00 96.31 99 SER A O 1
ATOM 763 N N . PRO A 1 100 ? 3.323 8.098 -17.081 1.00 96.94 100 PRO A N 1
ATOM 764 C CA . PRO A 1 100 ? 3.320 8.060 -18.537 1.00 96.94 100 PRO A CA 1
ATOM 765 C C . PRO A 1 100 ? 4.265 6.975 -19.066 1.00 96.94 100 PRO A C 1
ATOM 767 O O . PRO A 1 100 ? 5.423 6.896 -18.658 1.00 96.94 100 PRO A O 1
ATOM 770 N N . CYS A 1 101 ? 3.770 6.134 -19.970 1.00 95.06 101 CYS A N 1
ATOM 771 C CA . CYS A 1 101 ? 4.536 5.051 -20.576 1.00 95.06 101 CYS A CA 1
ATOM 772 C C . CYS A 1 101 ? 3.959 4.667 -21.941 1.00 95.06 101 CYS A C 1
ATOM 774 O O . CYS A 1 101 ? 2.810 4.985 -22.257 1.00 95.06 101 CYS A O 1
ATOM 776 N N . LEU A 1 102 ? 4.765 3.971 -22.742 1.00 94.00 102 LEU A N 1
ATOM 777 C CA . LEU A 1 102 ? 4.268 3.255 -23.913 1.00 94.00 102 LEU A CA 1
ATOM 778 C C . LEU A 1 102 ? 3.516 2.005 -23.440 1.00 94.00 102 LEU A C 1
ATOM 780 O O . LEU A 1 102 ? 3.985 1.316 -22.531 1.00 94.00 102 LEU A O 1
ATOM 784 N N . LYS A 1 103 ? 2.361 1.731 -24.044 1.00 75.19 103 LYS A N 1
ATOM 785 C CA . LYS A 1 103 ? 1.540 0.542 -23.793 1.00 75.19 103 LYS A CA 1
ATOM 786 C C . LYS A 1 103 ? 1.221 -0.158 -25.098 1.00 75.19 103 LYS A C 1
ATOM 788 O O . LYS A 1 103 ? 1.023 0.567 -26.098 1.00 75.19 103 LYS A O 1
#

Foldseek 3Di:
DDDDDDDDDDDDPVRVVVVVVVVVVLVVQQPALLSNLVSVVVVQVVVVEDEDEPPDDDPDDAQHWYKYDDPSRDIDTDGHHNPDDPVDDDDDDDDGSHDDDDD

Radius of gyration: 17.0 Å; Cα contacts (8 Å, |Δi|>4): 90; chains: 1; bounding box: 42×31×50 Å

Secondary structure (DSSP, 8-state):
-----PPPPPPPHHHHHHHHHHHHHHHHT-SSHHHHHHHHHHHHHHTTPEE--TTS-----TT-EEEEEETTTEEEEEE--TT--TT---------S------

Organism: Tetradesmus obliquus (NCBI:txid3088)

InterPro domains:
  IPR001948 Peptidase M18 [PF02127] (26-103)
  IPR001948 Peptidase M18 [PTHR28570] (13-103)

pLDDT: mean 92.45, std 13.28, range [39.5, 98.62]

Solvent-accessible surface area (backbone atoms only — not comparable to full-atom values): 6594 Å² total; per-residue (Å²): 137,84,81,79,76,74,80,79,78,80,75,52,73,66,56,49,50,52,53,50,51,54,48,48,55,52,54,72,59,28,88,41,29,48,35,34,35,52,51,51,49,53,55,39,45,75,72,65,32,43,82,49,66,80,89,53,89,80,86,82,52,66,61,36,40,38,30,35,61,50,92,54,42,42,73,52,76,52,70,39,51,74,82,64,51,96,91,59,90,84,89,86,86,87,87,80,56,69,72,96,74,90,130

Sequence (103 aa):
MEATAAAPAAFSKDEAQAKAVDMLDFINASWTPYHAVAEASTRLMKAGFQHIAEKDAWKLKPGGKYFFTRNMSTIVAFTIGQQYQPGGPFYMIGAHTDSPCLK

Mean predicted aligned error: 5.85 Å